Protein AF-A0AAJ1SQ98-F1 (afdb_monomer)

Secondary structure (DSSP, 8-state):
---EEEEEEEEE------SSS----EEEEEEEE-

Solvent-accessible surface area (backbone atoms only — not comparable to full-atom values): 2394 Å² total; per-residue (Å²): 128,89,48,62,45,78,72,48,79,49,74,49,74,64,77,75,87,61,92,82,64,82,86,68,72,50,72,51,80,42,70,39,76,109

Mean predicted aligned error: 9.94 Å

Radius of gyration: 14.87 Å; Cα contacts (8 Å, |Δi|>4): 45; chains: 1; bounding box: 24×13×41 Å

Structure (mmCIF, N/CA/C/O backbone):
data_AF-A0AAJ1SQ98-F1
#
_entry.id   AF-A0AAJ1SQ98-F1
#
loop_
_atom_site.group_PDB
_atom_site.id
_atom_site.type_symbol
_atom_site.label_atom_id
_atom_site.label_alt_id
_atom_site.label_comp_id
_atom_site.label_asym_id
_atom_site.label_entity_id
_atom_site.label_seq_id
_atom_site.pdbx_PDB_ins_code
_atom_site.Cartn_x
_atom_site.Cartn_y
_atom_site.Cartn_z
_atom_site.occupancy
_atom_site.B_iso_or_equiv
_atom_site.auth_seq_id
_atom_site.auth_comp_id
_atom_site.auth_asym_id
_atom_site.auth_atom_id
_atom_site.pdbx_PDB_model_num
ATOM 1 N N . SER A 1 1 ? -11.531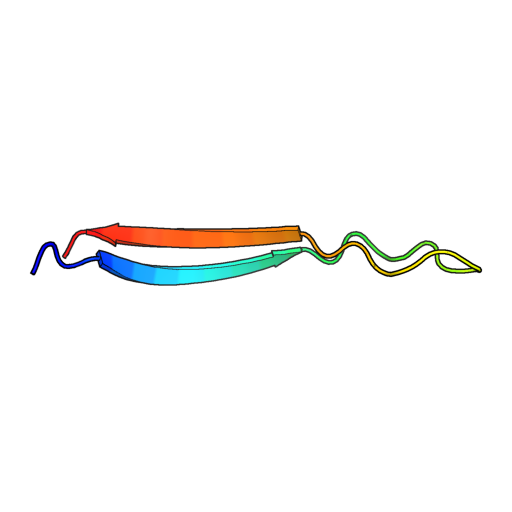 -7.041 20.528 1.00 53.28 1 SER A N 1
ATOM 2 C CA . SER A 1 1 ? -11.137 -6.456 19.233 1.00 53.28 1 SER A CA 1
ATOM 3 C C . SER A 1 1 ? -10.071 -5.405 19.488 1.00 53.28 1 SER A C 1
ATOM 5 O O . SER A 1 1 ? -10.391 -4.320 19.948 1.00 53.28 1 SER A O 1
ATOM 7 N N . LYS A 1 2 ? -8.788 -5.710 19.259 1.00 62.50 2 LYS A N 1
ATOM 8 C CA . LYS A 1 2 ? -7.796 -4.631 19.128 1.00 62.50 2 LYS A CA 1
ATOM 9 C C . LYS A 1 2 ? -8.043 -4.047 17.740 1.00 62.50 2 LYS A C 1
ATOM 11 O O . LYS A 1 2 ? -7.680 -4.672 16.749 1.00 62.50 2 LYS A O 1
ATOM 16 N N . GLY A 1 3 ? -8.896 -3.025 17.682 1.00 73.12 3 GLY A N 1
ATOM 17 C CA . GLY A 1 3 ? -9.422 -2.494 16.434 1.00 73.12 3 GLY A CA 1
ATOM 18 C C . GLY A 1 3 ? -8.290 -1.831 15.681 1.00 73.12 3 GLY A C 1
ATOM 19 O O . GLY A 1 3 ? -7.824 -0.790 16.105 1.00 73.12 3 GLY A O 1
ATOM 20 N N . TYR A 1 4 ? -7.834 -2.438 14.597 1.00 80.06 4 TYR A N 1
ATOM 21 C CA . TYR A 1 4 ? -6.988 -1.745 13.643 1.00 80.06 4 TYR A CA 1
ATOM 22 C C . TYR A 1 4 ? -7.800 -1.584 12.374 1.00 80.06 4 TYR A C 1
ATOM 24 O O .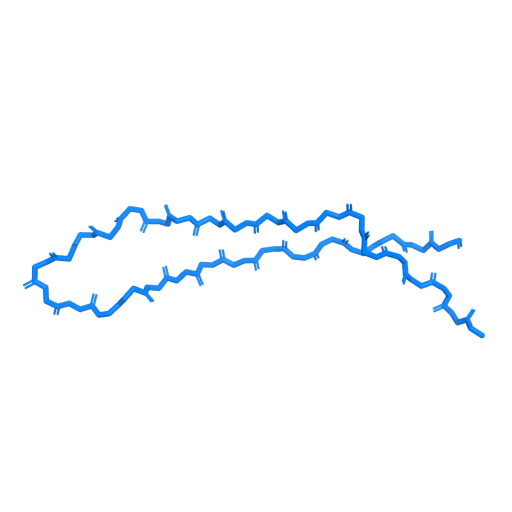 TYR A 1 4 ? -8.291 -2.568 11.815 1.00 80.06 4 TYR A O 1
ATOM 32 N N . ARG A 1 5 ? -7.997 -0.337 11.954 1.00 80.06 5 ARG A N 1
ATOM 33 C CA . ARG A 1 5 ? -8.605 -0.029 10.664 1.00 80.06 5 ARG A CA 1
ATOM 34 C C . ARG A 1 5 ? -7.476 0.285 9.709 1.00 80.06 5 ARG A C 1
ATOM 36 O O . ARG A 1 5 ? -6.592 1.084 10.001 1.00 80.06 5 ARG A O 1
ATOM 43 N N . LEU A 1 6 ? -7.499 -0.385 8.568 1.00 83.25 6 LEU A N 1
ATOM 44 C CA . LEU A 1 6 ? -6.667 0.006 7.449 1.00 83.25 6 LEU A CA 1
ATOM 45 C C . LEU A 1 6 ? -7.039 1.449 7.089 1.00 83.25 6 LEU A C 1
ATOM 47 O O . LEU A 1 6 ? -8.185 1.711 6.727 1.00 83.25 6 LEU A O 1
ATOM 51 N N . HIS A 1 7 ? -6.090 2.363 7.247 1.00 86.44 7 HIS A N 1
ATOM 52 C CA . HIS A 1 7 ? -6.298 3.776 6.966 1.00 86.44 7 HIS A CA 1
ATOM 53 C C . HIS A 1 7 ? -5.991 4.068 5.499 1.00 86.44 7 HIS A C 1
ATOM 55 O O . HIS A 1 7 ? -6.814 4.649 4.799 1.00 86.44 7 HIS A O 1
ATOM 61 N N . THR A 1 8 ? -4.846 3.576 5.011 1.00 81.12 8 THR A N 1
ATOM 62 C CA . THR A 1 8 ? -4.388 3.832 3.641 1.00 81.12 8 THR A CA 1
ATOM 63 C C . THR A 1 8 ? -3.582 2.660 3.090 1.00 81.12 8 THR A C 1
ATOM 65 O O . THR A 1 8 ? -2.728 2.091 3.774 1.00 81.12 8 THR A O 1
ATOM 68 N N . ILE A 1 9 ? -3.817 2.344 1.815 1.00 82.06 9 ILE A N 1
ATOM 69 C CA . ILE A 1 9 ? -2.946 1.501 0.991 1.00 82.06 9 ILE A CA 1
ATOM 70 C C . ILE A 1 9 ? -2.256 2.416 -0.018 1.00 82.06 9 ILE A C 1
ATOM 72 O O . ILE A 1 9 ? 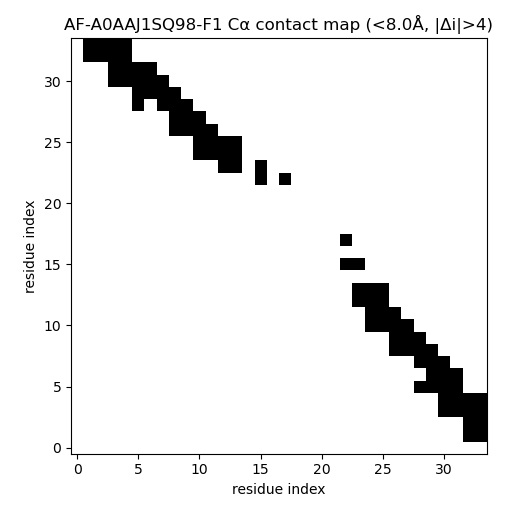-2.931 3.151 -0.735 1.00 82.06 9 ILE A O 1
ATOM 76 N N . SER A 1 1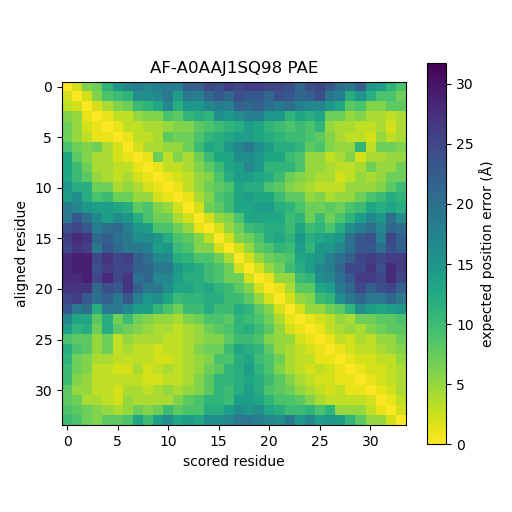0 ? -0.928 2.348 -0.104 1.00 81.19 10 SER A N 1
ATOM 77 C CA . SER A 1 10 ? -0.175 2.996 -1.179 1.00 81.19 10 SER A CA 1
ATOM 78 C C . SER A 1 10 ? 0.700 1.973 -1.891 1.00 81.19 10 SER A C 1
ATOM 80 O O . SER A 1 10 ? 1.520 1.298 -1.269 1.00 81.19 10 SER A O 1
ATOM 82 N N . THR A 1 11 ? 0.508 1.836 -3.199 1.00 75.56 11 THR A N 1
ATOM 83 C CA . THR A 1 11 ? 1.323 0.987 -4.072 1.00 75.56 11 THR A CA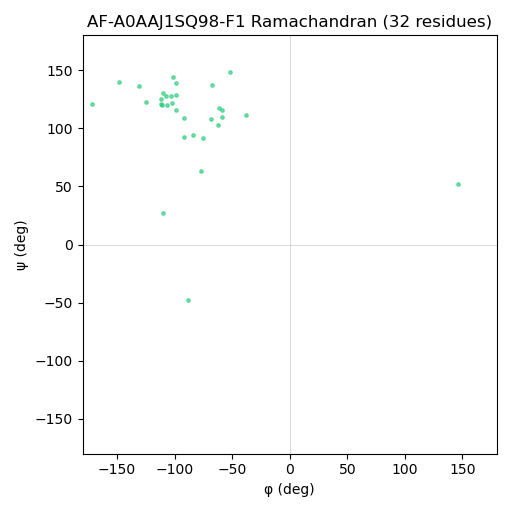 1
ATOM 84 C C . THR A 1 11 ? 2.285 1.872 -4.849 1.00 75.56 11 THR A C 1
ATOM 86 O O . THR A 1 11 ? 1.840 2.756 -5.582 1.00 75.56 11 THR A O 1
ATOM 89 N N . THR A 1 12 ? 3.589 1.641 -4.728 1.00 68.94 12 THR A N 1
ATOM 90 C CA . THR A 1 12 ? 4.586 2.337 -5.541 1.00 68.94 12 THR A CA 1
ATOM 91 C C . THR A 1 12 ? 5.000 1.446 -6.707 1.00 68.94 12 THR A C 1
ATOM 93 O O . THR A 1 12 ? 5.577 0.369 -6.538 1.00 68.94 12 THR A O 1
ATOM 96 N N . ASN A 1 13 ? 4.703 1.902 -7.925 1.00 61.25 13 ASN A N 1
ATOM 97 C CA . ASN A 1 13 ? 5.264 1.335 -9.142 1.00 61.25 13 ASN A CA 1
ATOM 98 C C . ASN A 1 13 ? 6.635 1.982 -9.379 1.00 61.25 13 ASN A C 1
ATOM 100 O O . ASN A 1 13 ? 6.760 3.057 -9.959 1.00 61.25 13 ASN A O 1
ATOM 104 N N . GLY A 1 14 ? 7.704 1.335 -8.920 1.00 58.31 14 GLY A N 1
ATOM 105 C CA . GLY A 1 14 ? 9.031 1.675 -9.426 1.00 58.31 14 GLY A CA 1
ATOM 106 C C . GLY A 1 14 ? 9.026 1.370 -10.920 1.00 58.31 14 GLY A C 1
ATOM 107 O O . GLY A 1 14 ? 9.031 0.196 -11.271 1.00 58.31 14 GLY A O 1
ATOM 108 N N . GLY A 1 15 ? 8.911 2.400 -11.772 1.00 54.22 15 GLY A N 1
ATOM 109 C CA . GLY A 1 15 ? 8.764 2.271 -13.222 1.00 54.22 15 GLY A CA 1
ATOM 110 C C . GLY A 1 15 ? 9.614 1.129 -13.768 1.00 54.22 15 GLY A C 1
ATOM 111 O O . GLY A 1 15 ? 10.843 1.167 -13.702 1.00 54.22 15 GLY A O 1
ATOM 112 N N . SER A 1 16 ? 8.931 0.086 -14.233 1.00 57.00 16 SER A N 1
ATOM 113 C CA . SER A 1 16 ? 9.538 -1.133 -14.744 1.00 57.00 16 SER A CA 1
ATOM 114 C C . SER A 1 16 ? 10.441 -0.768 -15.918 1.00 57.00 16 SER A C 1
ATOM 116 O O . SER A 1 16 ? 9.971 -0.377 -16.986 1.00 57.00 16 SER A O 1
ATOM 118 N N . LYS A 1 17 ? 11.762 -0.880 -15.738 1.00 55.66 17 LYS A N 1
ATOM 119 C CA . LYS A 1 17 ? 12.700 -0.960 -16.867 1.00 55.66 17 LYS A CA 1
ATOM 120 C C . LYS A 1 17 ? 12.636 -2.379 -17.435 1.00 55.66 17 LYS A C 1
ATOM 122 O O . LYS A 1 17 ? 13.590 -3.144 -17.343 1.00 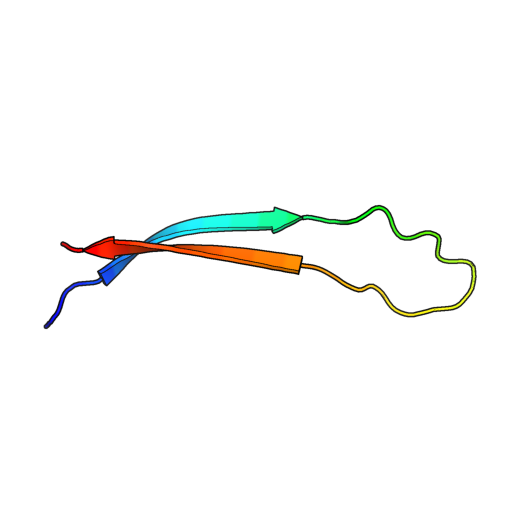55.66 17 LYS A O 1
ATOM 127 N N . GLY A 1 18 ? 11.473 -2.755 -17.955 1.00 52.94 18 GLY A N 1
ATOM 128 C CA . GLY A 1 18 ? 11.200 -4.093 -18.450 1.00 52.94 18 GLY A CA 1
ATOM 129 C C . GLY A 1 18 ? 11.491 -4.222 -19.939 1.00 52.94 18 GLY A C 1
ATOM 130 O O . GLY A 1 18 ? 10.604 -4.015 -20.755 1.00 52.94 18 GLY A O 1
ATOM 131 N N . PHE A 1 19 ? 12.711 -4.641 -20.283 1.00 50.91 19 PHE A N 1
ATOM 132 C CA . PHE A 1 19 ? 12.964 -5.442 -21.493 1.00 50.91 19 PHE A CA 1
ATOM 133 C C . PHE A 1 19 ? 13.357 -6.889 -21.114 1.00 50.91 19 PHE A C 1
ATOM 135 O O . PHE A 1 19 ? 14.083 -7.547 -21.850 1.00 50.91 19 PHE A O 1
ATOM 142 N N . GLY A 1 20 ? 12.909 -7.392 -19.947 1.00 60.91 20 GLY A N 1
ATOM 143 C CA . GLY A 1 20 ? 13.101 -8.804 -19.565 1.00 60.91 20 GLY A CA 1
ATOM 144 C C . GLY A 1 20 ? 13.318 -9.124 -18.077 1.00 60.91 20 GLY A C 1
ATOM 145 O O . GLY A 1 20 ? 14.265 -9.830 -17.752 1.00 60.91 20 GLY A O 1
ATOM 146 N N . GLY A 1 21 ? 12.472 -8.664 -17.151 1.00 60.06 21 GLY A N 1
ATOM 147 C CA . GLY A 1 21 ? 12.585 -9.077 -15.743 1.00 60.06 21 GLY A CA 1
ATOM 148 C C . GLY A 1 21 ? 11.402 -8.603 -14.910 1.00 60.06 21 GLY A C 1
ATOM 149 O O . GLY A 1 21 ? 11.136 -7.410 -14.881 1.00 60.06 21 GLY A O 1
ATOM 150 N N . GLY A 1 22 ? 10.687 -9.550 -14.297 1.00 64.50 22 GLY A N 1
ATOM 151 C CA . GLY A 1 22 ? 9.338 -9.382 -13.749 1.00 64.50 22 GLY A CA 1
ATOM 152 C C . GLY A 1 22 ? 9.142 -8.205 -12.793 1.00 64.50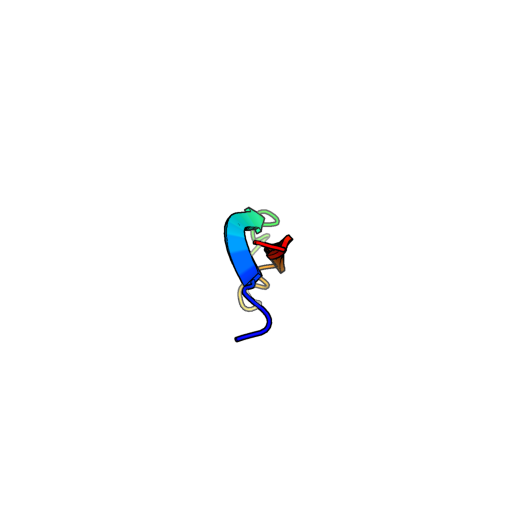 22 GLY A C 1
ATOM 153 O O . GLY A 1 22 ? 10.043 -7.813 -12.048 1.00 64.50 22 GLY A O 1
ATOM 154 N N . ASP A 1 23 ? 7.926 -7.666 -12.825 1.00 67.25 23 ASP A N 1
ATOM 155 C CA . ASP A 1 23 ? 7.551 -6.462 -12.100 1.00 67.25 23 ASP A CA 1
ATOM 156 C C . ASP A 1 23 ? 7.707 -6.655 -10.588 1.00 67.25 23 ASP A C 1
ATOM 158 O O . ASP A 1 23 ? 7.049 -7.483 -9.956 1.00 67.25 23 ASP A O 1
ATOM 162 N N . ARG A 1 24 ? 8.599 -5.865 -9.990 1.00 69.00 24 ARG A N 1
ATOM 163 C CA . ARG A 1 24 ? 8.682 -5.712 -8.538 1.00 69.00 24 ARG A CA 1
ATOM 164 C C . ARG A 1 24 ? 7.819 -4.530 -8.144 1.00 69.00 24 ARG A C 1
ATOM 166 O O . ARG A 1 24 ? 8.167 -3.385 -8.415 1.00 69.00 24 ARG A O 1
ATOM 173 N N . ILE A 1 25 ? 6.702 -4.823 -7.494 1.00 73.44 25 ILE A N 1
ATOM 174 C CA . ILE A 1 25 ? 5.806 -3.810 -6.946 1.00 73.44 25 ILE A CA 1
ATOM 175 C C . ILE A 1 25 ? 6.036 -3.766 -5.441 1.00 73.44 25 ILE A C 1
ATOM 177 O O . ILE A 1 25 ? 5.998 -4.797 -4.770 1.00 73.44 25 ILE A O 1
ATOM 181 N N . GLN A 1 26 ? 6.294 -2.572 -4.918 1.00 79.50 26 GLN A N 1
ATOM 182 C CA . GLN A 1 26 ? 6.347 -2.340 -3.482 1.00 79.50 26 GLN A CA 1
ATOM 183 C C . GLN A 1 26 ? 5.005 -1.754 -3.032 1.00 79.50 26 GLN A C 1
ATOM 185 O O . GLN A 1 26 ? 4.421 -0.910 -3.711 1.00 79.50 26 GLN A O 1
ATOM 190 N N . ALA A 1 27 ? 4.503 -2.206 -1.886 1.00 80.38 27 ALA A N 1
ATOM 191 C CA . ALA A 1 27 ? 3.277 -1.692 -1.293 1.00 80.38 27 ALA A CA 1
ATOM 192 C C . ALA A 1 27 ? 3.500 -1.372 0.186 1.00 80.38 27 ALA A C 1
ATOM 194 O O . ALA A 1 27 ? 4.112 -2.156 0.911 1.00 80.38 27 ALA A O 1
ATOM 195 N N . THR A 1 28 ? 2.980 -0.227 0.619 1.00 86.19 28 THR A N 1
ATOM 196 C CA . THR A 1 28 ? 2.990 0.225 2.010 1.00 86.19 28 THR A CA 1
ATOM 197 C C . THR A 1 28 ? 1.559 0.218 2.538 1.00 86.19 28 THR A C 1
ATOM 199 O O . THR A 1 28 ? 0.666 0.830 1.946 1.00 86.19 28 THR A O 1
ATOM 202 N N . LEU A 1 29 ? 1.348 -0.475 3.658 1.00 88.38 29 LEU A N 1
ATOM 203 C CA . LEU A 1 29 ? 0.053 -0.606 4.327 1.00 88.38 29 LEU A CA 1
ATOM 204 C C . LEU A 1 29 ? 0.095 0.154 5.656 1.00 88.38 29 LEU A C 1
ATOM 206 O O . LEU A 1 29 ? 0.916 -0.165 6.516 1.00 88.38 29 LEU A O 1
ATOM 210 N N . VAL A 1 30 ? -0.782 1.147 5.819 1.00 88.31 30 VAL A N 1
ATOM 211 C CA . VAL A 1 30 ? -0.886 1.946 7.048 1.00 88.31 30 VAL A CA 1
ATOM 212 C C . VAL A 1 30 ? -2.144 1.547 7.804 1.00 88.31 30 VAL A C 1
ATOM 214 O O . VAL A 1 30 ? -3.261 1.674 7.297 1.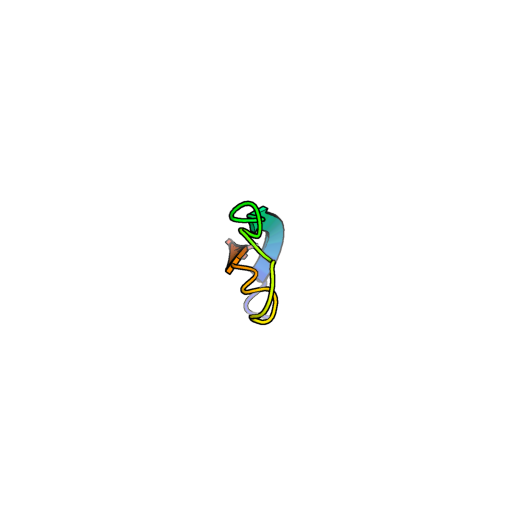00 88.31 30 VAL A O 1
ATOM 217 N N . PHE A 1 31 ? -1.954 1.079 9.033 1.00 87.06 31 PHE A N 1
ATOM 218 C CA . PHE A 1 31 ? -3.029 0.710 9.944 1.00 87.06 31 PHE A CA 1
ATOM 219 C C . PHE A 1 31 ? -3.091 1.720 11.084 1.00 87.06 31 PHE A C 1
ATOM 221 O O . PHE A 1 31 ? -2.076 1.996 11.721 1.00 87.06 31 PHE A O 1
ATOM 228 N N . GLU A 1 32 ? -4.283 2.234 11.364 1.00 83.38 32 GLU A N 1
ATOM 229 C CA . GLU A 1 32 ? -4.547 3.051 12.544 1.00 83.38 32 GLU A CA 1
ATOM 230 C C . GLU A 1 32 ? -5.232 2.211 13.615 1.00 83.38 32 GLU A C 1
ATOM 232 O O . GLU A 1 32 ? -6.049 1.338 13.307 1.00 83.38 32 GLU A O 1
ATOM 237 N N . SER A 1 33 ? -4.899 2.475 14.879 1.00 78.38 33 SER A N 1
ATOM 238 C CA . SER A 1 33 ? -5.706 1.987 15.999 1.00 78.38 33 SER A CA 1
ATOM 239 C C . SER A 1 33 ? -7.054 2.698 15.984 1.00 78.38 33 SER A C 1
ATOM 241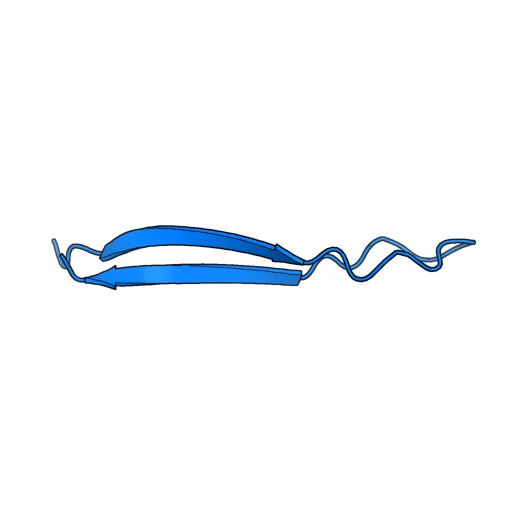 O O . SER A 1 33 ? -7.105 3.908 15.775 1.00 78.38 33 SER A O 1
ATOM 243 N N . LEU A 1 34 ? -8.124 1.941 16.225 1.00 63.38 34 LEU A N 1
ATOM 244 C CA . LEU A 1 34 ? -9.418 2.481 16.628 1.00 63.38 34 LEU A CA 1
ATOM 245 C C . LEU A 1 34 ? -9.311 3.139 18.007 1.00 63.38 34 LEU A C 1
ATOM 247 O O . LEU A 1 34 ? -8.483 2.645 18.815 1.00 63.38 34 LEU A O 1
#

Organism: NCBI:txid357441

pLDDT: mean 71.41, std 11.87, range [50.91, 88.38]

Foldseek 3Di:
DQDKDFPDKDKDFPPDPDPPDDGDIDIDTDIDGD

Sequence (34 aa):
SKGYRLHTISTTNGGSKGFGGGDRIQATLVFESL